Protein AF-A0A353EGH7-F1 (afdb_monomer)

Structure (mmCIF, N/CA/C/O backbone):
data_AF-A0A353EGH7-F1
#
_entry.id   AF-A0A353EGH7-F1
#
loop_
_atom_site.group_PDB
_atom_site.id
_atom_site.type_symbol
_atom_site.label_atom_id
_atom_site.label_alt_id
_atom_site.label_comp_id
_atom_site.label_asym_id
_atom_site.label_entity_id
_atom_site.label_seq_id
_atom_site.pdbx_PDB_ins_code
_atom_site.Cartn_x
_atom_site.Cartn_y
_atom_site.Cartn_z
_atom_site.occupancy
_atom_site.B_iso_or_equiv
_atom_site.auth_seq_id
_atom_site.auth_comp_id
_atom_site.auth_asym_id
_atom_site.auth_atom_id
_atom_site.pdbx_PDB_model_num
ATOM 1 N N . MET A 1 1 ? 10.003 -20.792 -2.515 1.00 63.03 1 MET A N 1
ATOM 2 C CA . MET A 1 1 ? 10.744 -19.773 -1.742 1.00 63.03 1 MET A CA 1
ATOM 3 C C . MET A 1 1 ? 9.722 -18.893 -1.053 1.00 63.03 1 MET A C 1
ATOM 5 O O . MET A 1 1 ? 8.725 -18.572 -1.687 1.00 63.03 1 MET A O 1
ATOM 9 N N . LEU A 1 2 ? 9.931 -18.568 0.221 1.00 94.00 2 LEU A N 1
ATOM 10 C CA . LEU A 1 2 ? 9.157 -17.542 0.916 1.00 94.00 2 LEU A CA 1
ATOM 11 C C . LEU A 1 2 ? 9.883 -16.212 0.705 1.00 94.00 2 LEU A C 1
ATOM 13 O O . LEU A 1 2 ? 11.103 -16.170 0.845 1.00 94.00 2 LEU A O 1
ATOM 17 N N . VAL A 1 3 ? 9.154 -15.170 0.323 1.00 94.38 3 VAL A N 1
ATOM 18 C CA . VAL A 1 3 ? 9.712 -13.838 0.066 1.00 94.38 3 VAL A CA 1
ATOM 19 C C . VAL A 1 3 ? 8.928 -12.791 0.847 1.00 94.38 3 VAL A C 1
ATOM 21 O O . VAL A 1 3 ? 7.734 -12.967 1.087 1.00 94.38 3 VAL A O 1
ATOM 24 N N . GLU A 1 4 ? 9.606 -11.711 1.225 1.00 95.75 4 GLU A N 1
ATOM 25 C CA . GLU A 1 4 ? 9.035 -10.542 1.895 1.00 95.75 4 GLU A CA 1
ATOM 26 C C . GLU A 1 4 ? 9.248 -9.309 1.009 1.00 95.75 4 GLU A C 1
ATOM 28 O O . GLU A 1 4 ? 10.320 -9.131 0.425 1.00 95.75 4 GLU A O 1
ATOM 33 N N . GLY A 1 5 ? 8.214 -8.480 0.862 1.00 93.62 5 GLY A N 1
ATOM 34 C CA . GLY A 1 5 ? 8.307 -7.243 0.090 1.00 93.62 5 GLY A CA 1
ATOM 35 C C . GLY A 1 5 ? 9.116 -6.188 0.843 1.00 93.62 5 GLY A C 1
ATOM 36 O O . GLY A 1 5 ? 8.849 -5.943 2.013 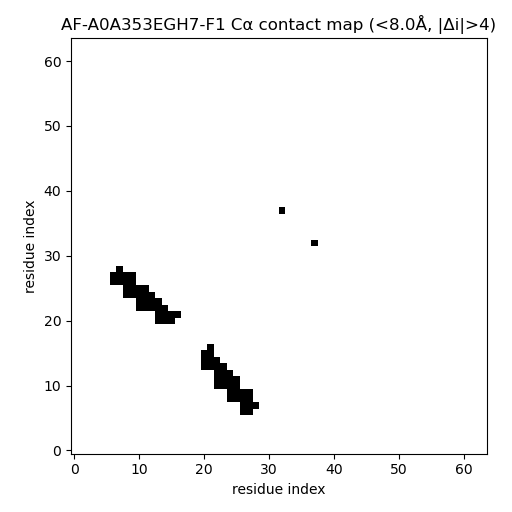1.00 93.62 5 GLY A O 1
ATOM 37 N N . GLN A 1 6 ? 10.080 -5.549 0.174 1.00 92.88 6 GLN A N 1
ATOM 38 C CA . GLN A 1 6 ? 10.936 -4.527 0.793 1.00 92.88 6 GLN A CA 1
ATOM 39 C C . GLN A 1 6 ? 10.437 -3.100 0.539 1.00 92.88 6 GLN A C 1
ATOM 41 O O . GLN A 1 6 ? 10.283 -2.322 1.474 1.00 92.88 6 GLN A O 1
ATOM 46 N N . TYR A 1 7 ? 10.163 -2.753 -0.718 1.00 93.06 7 TYR A N 1
ATOM 47 C CA . TYR A 1 7 ? 9.698 -1.425 -1.117 1.00 93.06 7 TYR A CA 1
ATOM 48 C C . TYR A 1 7 ? 8.803 -1.514 -2.353 1.00 93.06 7 TYR A C 1
ATOM 50 O O . TYR A 1 7 ? 8.773 -2.5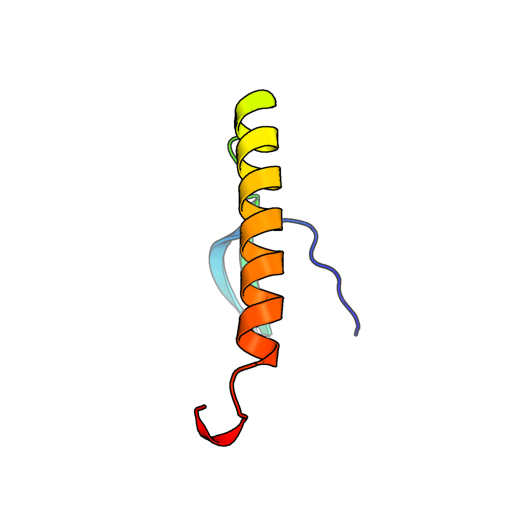27 -3.058 1.00 93.06 7 TYR A O 1
ATOM 58 N N . ARG A 1 8 ? 8.055 -0.440 -2.615 1.00 93.56 8 ARG A N 1
ATOM 59 C CA . ARG A 1 8 ? 7.329 -0.279 -3.877 1.00 93.56 8 ARG A CA 1
ATOM 60 C C . ARG A 1 8 ? 8.290 0.228 -4.938 1.00 93.56 8 ARG A C 1
ATOM 62 O O . ARG A 1 8 ? 9.053 1.150 -4.672 1.00 93.56 8 ARG A O 1
ATOM 69 N N . ALA A 1 9 ? 8.212 -0.336 -6.133 1.00 95.06 9 ALA A N 1
ATOM 70 C CA . ALA A 1 9 ? 8.996 0.117 -7.266 1.00 95.06 9 ALA A CA 1
ATOM 71 C C . ALA A 1 9 ? 8.095 0.299 -8.487 1.00 95.06 9 ALA A C 1
ATOM 73 O O . ALA A 1 9 ? 7.173 -0.491 -8.713 1.00 95.06 9 ALA A O 1
ATOM 74 N N . ALA A 1 10 ? 8.367 1.337 -9.267 1.00 95.88 10 ALA A N 1
ATOM 75 C CA . ALA A 1 10 ? 7.715 1.576 -10.540 1.00 95.88 10 ALA A CA 1
ATOM 76 C C . ALA A 1 10 ? 8.551 0.916 -11.635 1.00 95.88 10 ALA A C 1
ATOM 78 O O . ALA A 1 10 ? 9.752 1.163 -11.735 1.00 95.88 10 ALA A O 1
ATOM 79 N N . MET A 1 11 ? 7.932 0.063 -12.450 1.00 95.69 11 MET A N 1
ATOM 80 C CA . MET A 1 11 ? 8.615 -0.549 -13.586 1.00 95.69 11 MET A CA 1
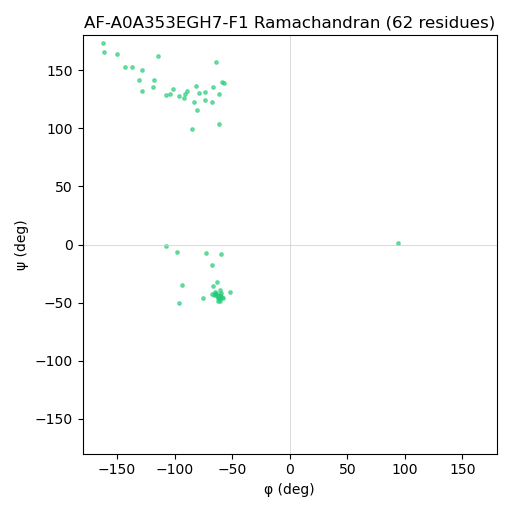ATOM 81 C C . MET A 1 11 ? 8.804 0.484 -14.695 1.00 95.69 11 MET A C 1
ATOM 83 O O . MET A 1 11 ? 7.835 1.073 -15.168 1.00 95.69 11 MET A O 1
ATOM 87 N N . THR A 1 12 ? 10.047 0.677 -15.118 1.00 97.25 12 THR A N 1
ATOM 88 C CA . THR A 1 12 ? 10.417 1.604 -16.192 1.00 97.25 12 THR A CA 1
ATOM 89 C C . THR A 1 12 ? 10.490 0.895 -17.538 1.00 97.25 12 THR A C 1
ATOM 91 O O . THR A 1 12 ? 10.107 1.459 -18.561 1.00 97.25 12 THR A O 1
ATOM 94 N N . SER A 1 13 ? 10.931 -0.364 -17.553 1.00 97.62 13 SER A N 1
ATOM 95 C CA . SER A 1 13 ? 10.938 -1.217 -18.742 1.00 97.62 13 SER A CA 1
ATOM 96 C C . SER A 1 13 ? 11.068 -2.692 -18.364 1.00 97.62 13 SER A C 1
ATOM 98 O O . SER A 1 13 ? 11.261 -3.044 -17.199 1.00 97.62 13 SER A O 1
ATOM 100 N N . SER A 1 14 ? 10.958 -3.575 -19.354 1.00 97.06 14 SER A N 1
ATOM 101 C CA . SER A 1 14 ? 11.283 -4.989 -19.186 1.00 97.06 14 SER A CA 1
ATOM 102 C C . SER A 1 14 ? 11.932 -5.548 -20.445 1.00 97.06 14 SER A C 1
ATOM 104 O O . SER A 1 14 ? 11.695 -5.053 -21.547 1.00 97.06 14 SER A O 1
ATOM 106 N N . GLU A 1 15 ? 12.755 -6.575 -20.271 1.00 97.69 15 GLU A N 1
ATOM 107 C CA . GLU A 1 15 ? 13.399 -7.308 -21.351 1.00 97.69 15 GLU A CA 1
ATOM 108 C C . GLU A 1 15 ? 13.148 -8.808 -21.192 1.00 97.69 15 GLU A C 1
ATOM 110 O O . GLU A 1 15 ? 13.306 -9.390 -20.115 1.00 97.69 15 GLU A O 1
ATOM 115 N N . GLU A 1 16 ? 12.743 -9.446 -22.286 1.00 96.94 16 GLU A N 1
ATOM 116 C CA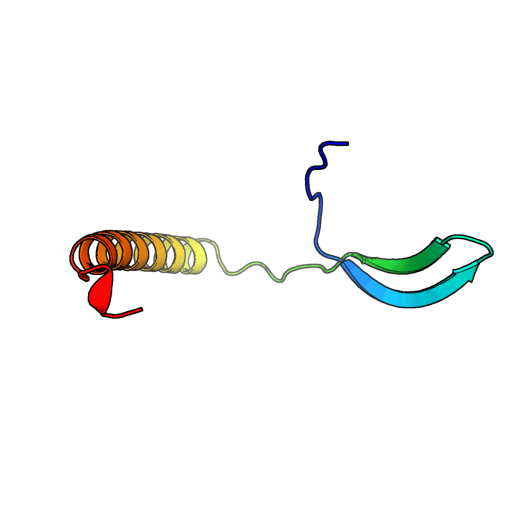 . GLU A 1 16 ? 12.594 -10.893 -22.334 1.00 96.94 16 GLU A CA 1
ATOM 117 C C . GLU A 1 16 ? 13.963 -11.517 -22.623 1.00 96.94 16 GLU A C 1
ATOM 119 O O . GLU A 1 16 ? 14.639 -11.201 -23.608 1.00 96.94 16 GLU A O 1
ATOM 124 N N . ARG A 1 17 ? 14.405 -12.388 -21.723 1.00 93.88 17 ARG A N 1
ATOM 125 C CA . ARG A 1 17 ? 15.629 -13.175 -21.848 1.00 93.88 17 ARG A CA 1
ATOM 126 C C . ARG A 1 17 ? 15.234 -14.642 -21.947 1.00 93.88 17 ARG A C 1
ATOM 128 O O . ARG A 1 17 ? 14.114 -15.029 -21.623 1.00 93.88 17 ARG A O 1
ATOM 135 N N . GLN A 1 18 ? 16.137 -15.490 -22.428 1.00 94.19 18 GLN A N 1
ATOM 136 C CA . GLN A 1 18 ? 15.817 -16.908 -22.596 1.00 94.19 18 GLN A CA 1
ATOM 137 C C . GLN A 1 18 ? 15.483 -17.547 -21.238 1.00 94.19 18 GLN A C 1
ATOM 139 O O . GLN A 1 18 ? 16.371 -17.816 -20.433 1.00 94.19 18 GLN A O 1
ATOM 144 N N . GLY A 1 19 ? 14.189 -17.777 -21.001 1.00 94.88 19 GLY A N 1
ATOM 145 C CA . GLY A 1 19 ? 13.662 -18.430 -19.804 1.00 94.88 19 GLY A CA 1
ATOM 146 C C . GLY A 1 19 ? 13.222 -17.504 -18.665 1.00 94.88 19 GLY A C 1
ATOM 147 O O . GLY A 1 19 ? 12.795 -18.025 -17.637 1.00 94.88 19 GLY A O 1
ATOM 148 N N . TYR A 1 20 ? 13.303 -16.174 -18.807 1.00 95.56 20 TYR A N 1
ATOM 149 C CA . TYR A 1 20 ? 12.794 -15.233 -17.800 1.00 95.56 20 TYR A CA 1
ATOM 150 C C . TYR A 1 20 ? 12.580 -13.820 -18.360 1.00 95.56 20 TYR A C 1
ATOM 152 O O . TYR A 1 20 ? 13.093 -13.459 -19.415 1.00 95.56 20 TYR A O 1
ATOM 160 N N . VAL A 1 21 ? 11.856 -12.996 -17.605 1.00 96.88 21 VAL A N 1
ATOM 161 C CA . VAL A 1 21 ? 11.701 -11.563 -17.874 1.00 96.88 21 VAL A CA 1
ATOM 162 C C . VAL A 1 21 ? 12.506 -10.792 -16.836 1.00 96.88 21 VAL A C 1
ATOM 164 O O . VAL A 1 21 ? 12.364 -11.041 -15.638 1.00 96.88 21 VAL A O 1
ATOM 167 N N . LEU A 1 22 ? 13.352 -9.866 -17.283 1.00 96.88 22 LEU A N 1
ATOM 168 C CA . LEU A 1 22 ? 14.015 -8.905 -16.406 1.00 96.88 22 LEU A CA 1
ATOM 169 C C . LEU A 1 22 ? 13.219 -7.600 -16.416 1.00 96.88 22 LEU A C 1
ATOM 171 O O . LEU A 1 22 ? 12.945 -7.056 -17.482 1.00 96.88 22 LEU A O 1
ATOM 175 N N . ALA A 1 23 ? 12.865 -7.089 -15.241 1.00 97.12 23 ALA A N 1
ATOM 176 C CA . ALA A 1 23 ? 12.237 -5.781 -15.095 1.00 97.12 23 ALA A CA 1
ATOM 177 C C . ALA A 1 23 ? 13.271 -4.750 -14.633 1.00 97.12 23 ALA A C 1
ATOM 179 O O . ALA A 1 23 ? 14.015 -4.991 -13.682 1.00 97.12 23 ALA A O 1
ATOM 180 N N . HIS A 1 24 ? 13.276 -3.590 -15.278 1.00 97.56 24 HIS A N 1
ATOM 181 C CA . HIS A 1 24 ? 13.947 -2.399 -14.779 1.00 97.56 24 HIS A CA 1
ATOM 182 C C . HIS A 1 24 ? 12.947 -1.610 -13.945 1.00 97.56 24 HIS A C 1
ATOM 184 O O . HIS A 1 24 ? 11.815 -1.382 -14.377 1.00 97.56 24 HIS A O 1
ATOM 190 N N . VAL A 1 25 ? 13.347 -1.234 -12.735 1.00 96.81 25 VAL A N 1
ATOM 191 C CA . VAL A 1 25 ? 12.471 -0.558 -11.781 1.00 96.81 25 VAL A CA 1
ATOM 192 C C . VAL A 1 25 ? 13.197 0.594 -11.102 1.00 96.81 25 VAL A C 1
ATOM 194 O O . VAL A 1 25 ? 14.414 0.554 -10.931 1.00 96.81 25 VAL A O 1
ATOM 197 N N . GLU A 1 26 ? 12.432 1.591 -10.682 1.00 96.75 26 GLU A N 1
ATOM 198 C CA . GLU A 1 26 ? 12.883 2.678 -9.816 1.00 96.75 26 GLU A CA 1
ATOM 199 C C . GLU A 1 26 ? 12.090 2.648 -8.509 1.00 96.75 26 GLU A C 1
ATOM 201 O O . GLU A 1 26 ? 10.893 2.345 -8.504 1.00 96.75 26 GLU A O 1
ATOM 206 N N . GLU A 1 27 ? 12.752 2.936 -7.388 1.00 94.94 27 GLU A N 1
ATOM 207 C CA . GLU A 1 27 ? 12.084 2.989 -6.089 1.00 94.94 27 GLU A CA 1
ATOM 208 C C . GLU A 1 27 ? 11.004 4.076 -6.092 1.00 94.94 27 GLU A C 1
ATOM 210 O O . GLU A 1 27 ? 11.226 5.223 -6.478 1.00 94.94 27 GLU A O 1
ATOM 215 N N . SER A 1 28 ? 9.800 3.710 -5.660 1.00 91.75 28 SER A N 1
ATOM 216 C CA . SER A 1 28 ? 8.699 4.653 -5.527 1.00 91.75 28 SER A CA 1
ATOM 217 C C . SER A 1 28 ? 8.786 5.351 -4.178 1.00 91.75 28 SER A C 1
ATOM 219 O O . SER A 1 28 ? 8.342 4.821 -3.156 1.00 91.75 28 SER A O 1
ATOM 221 N N . HIS A 1 29 ? 9.318 6.570 -4.180 1.00 85.94 29 HIS A N 1
ATOM 222 C CA . HIS A 1 29 ? 9.274 7.423 -3.002 1.00 85.94 29 HIS A CA 1
ATOM 223 C C . HIS A 1 29 ? 7.835 7.828 -2.696 1.00 85.94 29 HIS A C 1
ATOM 225 O O . HIS A 1 29 ? 7.046 8.156 -3.580 1.00 85.94 29 HIS A O 1
ATOM 231 N N . THR A 1 30 ? 7.482 7.755 -1.419 1.00 82.38 30 THR A N 1
ATOM 232 C CA . THR A 1 30 ? 6.150 8.117 -0.942 1.00 82.38 30 THR A CA 1
ATOM 233 C C . THR A 1 30 ? 6.243 9.469 -0.270 1.00 82.38 30 THR A C 1
ATOM 235 O O . THR A 1 30 ? 7.093 9.660 0.597 1.00 82.38 30 THR A O 1
ATOM 238 N N . GLU A 1 31 ? 5.372 10.394 -0.657 1.00 84.44 31 GLU A N 1
ATOM 239 C CA . GLU A 1 31 ? 5.208 11.631 0.095 1.00 84.44 31 GLU A CA 1
ATOM 240 C C . GLU A 1 31 ? 4.593 11.296 1.452 1.00 84.44 31 GLU A C 1
ATOM 242 O O . GLU A 1 31 ? 3.540 10.658 1.545 1.00 84.44 31 GLU A O 1
ATOM 247 N N . PHE A 1 32 ? 5.292 11.677 2.517 1.00 83.94 32 PHE A N 1
ATOM 248 C CA . PHE A 1 32 ? 4.790 11.490 3.865 1.00 83.94 32 PHE A CA 1
ATOM 249 C C . PHE A 1 32 ? 3.776 12.585 4.174 1.00 83.94 32 PHE A C 1
ATOM 251 O O . PHE A 1 32 ? 4.045 13.769 3.979 1.00 83.94 32 PHE A O 1
ATOM 258 N N . LEU A 1 33 ? 2.616 12.171 4.679 1.00 88.81 33 LEU A N 1
ATOM 259 C CA . LEU A 1 33 ? 1.670 13.088 5.302 1.00 88.81 33 LEU A CA 1
ATOM 260 C C . LEU A 1 33 ? 2.296 13.703 6.556 1.00 88.81 33 LEU A C 1
ATOM 262 O O . LEU A 1 33 ? 3.174 13.100 7.183 1.00 88.81 33 LEU A O 1
ATOM 266 N N . GLU A 1 34 ? 1.795 14.868 6.965 1.00 94.00 34 GLU A N 1
ATOM 267 C CA . GLU A 1 34 ? 2.145 15.399 8.278 1.00 94.00 34 GLU A CA 1
ATOM 268 C C . GLU A 1 34 ? 1.742 14.407 9.376 1.00 94.00 34 GLU A C 1
ATOM 270 O O . GLU A 1 34 ? 0.664 13.809 9.337 1.00 94.00 34 GLU A O 1
ATOM 275 N N . GLU A 1 35 ? 2.600 14.253 10.386 1.00 92.88 35 GLU A N 1
ATOM 276 C CA . GLU A 1 35 ? 2.468 13.226 11.429 1.00 92.88 35 GLU A CA 1
ATOM 277 C C . GLU A 1 35 ? 1.083 13.230 12.093 1.00 92.88 35 GLU A C 1
ATOM 279 O O . GLU A 1 35 ? 0.470 12.181 12.305 1.00 92.88 35 GLU A O 1
ATOM 284 N N . ARG A 1 36 ? 0.545 14.424 12.363 1.00 95.38 36 ARG A N 1
ATOM 285 C CA . ARG A 1 36 ? -0.777 14.586 12.972 1.00 95.38 36 ARG A CA 1
ATOM 286 C C . ARG A 1 36 ? -1.905 14.106 12.061 1.00 95.38 36 ARG A C 1
ATOM 288 O O . ARG A 1 36 ? -2.848 13.481 12.542 1.00 95.38 36 ARG A O 1
ATOM 295 N N . GLU A 1 37 ? -1.843 14.430 10.774 1.00 95.94 37 GLU A N 1
ATOM 296 C CA . GLU A 1 37 ? -2.855 14.005 9.806 1.00 95.94 37 GLU A CA 1
ATOM 297 C C . GLU A 1 37 ? -2.801 12.485 9.611 1.00 95.94 37 GLU A C 1
ATOM 299 O O . GLU A 1 37 ? -3.839 11.818 9.652 1.00 95.94 37 GLU A O 1
ATOM 304 N N . ALA A 1 38 ? -1.590 11.928 9.515 1.00 94.75 38 ALA A N 1
ATOM 305 C CA . ALA A 1 38 ? -1.361 10.492 9.426 1.00 94.75 38 ALA A CA 1
ATOM 306 C C . ALA A 1 38 ? -1.941 9.724 10.631 1.00 94.75 38 ALA A C 1
ATOM 308 O O . ALA A 1 38 ? -2.627 8.719 10.433 1.00 94.75 38 ALA A O 1
ATOM 309 N N . ASP A 1 39 ? -1.728 10.194 11.869 1.00 95.75 39 ASP A N 1
ATOM 310 C CA . ASP A 1 39 ? -2.278 9.549 13.077 1.00 95.75 39 ASP A CA 1
ATOM 311 C C . ASP A 1 39 ? -3.814 9.575 13.087 1.00 95.75 39 ASP A C 1
ATOM 313 O O . ASP A 1 39 ? -4.463 8.557 13.348 1.00 95.75 39 ASP A O 1
ATOM 317 N N . ILE A 1 40 ? -4.418 10.714 12.729 1.00 97.12 40 ILE A N 1
ATOM 318 C CA . ILE A 1 40 ? -5.880 10.849 12.660 1.00 97.12 40 ILE A CA 1
ATOM 319 C C . ILE A 1 40 ? -6.466 9.868 11.635 1.00 97.12 40 ILE A C 1
ATOM 321 O O . ILE A 1 40 ? -7.420 9.144 11.944 1.00 97.12 40 ILE A O 1
ATOM 325 N N . LEU A 1 41 ? -5.892 9.814 10.430 1.00 96.25 41 LEU A N 1
ATOM 326 C CA . LEU A 1 41 ? -6.352 8.917 9.371 1.00 96.25 41 LEU A CA 1
ATOM 327 C C . LEU A 1 41 ? -6.156 7.446 9.746 1.00 96.25 41 LEU A C 1
ATOM 329 O O . LEU A 1 41 ? -7.067 6.646 9.538 1.00 96.25 41 LEU A O 1
ATOM 333 N N . SER A 1 42 ? -5.026 7.095 10.360 1.00 96.12 42 SER A N 1
ATOM 334 C CA . SER A 1 42 ? -4.732 5.727 10.803 1.00 96.12 42 SER A CA 1
ATOM 335 C C . SER A 1 42 ? -5.741 5.224 11.842 1.00 96.12 42 SER A C 1
ATOM 337 O O . SER A 1 42 ? -6.302 4.130 11.707 1.00 96.12 42 SER A O 1
ATOM 339 N N . ARG A 1 43 ? -6.067 6.049 12.847 1.00 97.31 43 ARG A N 1
ATOM 340 C CA . ARG A 1 43 ? -7.085 5.718 13.862 1.00 97.31 43 ARG A CA 1
ATOM 341 C C . ARG A 1 43 ? -8.478 5.569 13.255 1.00 97.31 43 ARG A C 1
ATOM 343 O O . ARG A 1 43 ? -9.212 4.639 13.604 1.00 97.31 43 ARG A O 1
ATOM 350 N N . SER A 1 44 ? -8.833 6.464 12.332 1.00 97.69 44 SER A N 1
ATOM 351 C CA . SER A 1 44 ? -10.107 6.410 11.612 1.00 97.69 44 SER A CA 1
ATOM 352 C C . SER A 1 44 ? -10.222 5.135 10.774 1.00 97.69 44 SER A C 1
ATOM 354 O O . SER A 1 44 ? -11.210 4.408 10.889 1.00 97.69 44 SER A O 1
ATOM 356 N N . LEU A 1 45 ? -9.186 4.814 9.994 1.00 97.38 45 LEU A N 1
ATOM 357 C CA . LEU A 1 45 ? -9.126 3.616 9.159 1.00 97.38 45 LEU A CA 1
ATOM 358 C C . LEU A 1 45 ? -9.231 2.340 9.997 1.00 97.38 45 LEU A C 1
ATOM 360 O O . LEU A 1 45 ? -10.006 1.449 9.659 1.00 97.38 45 LEU A O 1
ATOM 364 N N . THR A 1 46 ? -8.507 2.270 11.115 1.00 97.00 46 THR A N 1
ATOM 365 C CA . THR A 1 46 ? -8.536 1.111 12.020 1.00 97.00 46 THR A CA 1
ATOM 366 C C . THR A 1 46 ? -9.941 0.889 12.582 1.00 97.00 46 THR A C 1
ATOM 368 O O . THR A 1 46 ? -10.472 -0.218 12.513 1.00 97.00 46 THR A O 1
ATOM 371 N N . THR A 1 47 ? -10.598 1.956 13.046 1.00 97.00 47 THR A N 1
ATOM 372 C CA . THR A 1 47 ? -11.978 1.892 13.558 1.00 97.00 47 THR A CA 1
ATOM 373 C C . THR A 1 47 ? -12.959 1.414 12.482 1.00 97.00 47 THR A C 1
ATOM 375 O O . THR A 1 47 ? -13.822 0.569 12.741 1.00 97.00 47 THR A O 1
ATOM 378 N N . GLN A 1 48 ? -12.822 1.923 11.254 1.00 95.62 48 GLN A N 1
ATOM 379 C CA . GLN A 1 48 ? -13.650 1.508 10.120 1.00 95.62 48 GLN A CA 1
ATOM 380 C C . GLN A 1 48 ? -13.416 0.039 9.754 1.00 95.62 48 GLN A C 1
ATOM 382 O O . GLN A 1 48 ? -14.377 -0.699 9.528 1.00 95.62 48 GLN A O 1
ATOM 387 N N . PHE A 1 49 ? -12.160 -0.405 9.752 1.00 95.44 49 PHE A N 1
ATOM 388 C CA . PHE 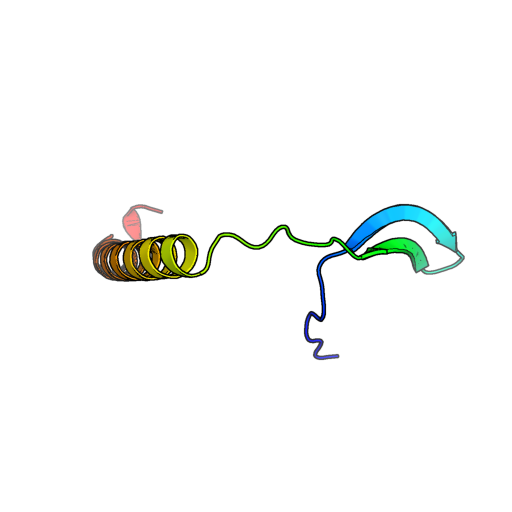A 1 49 ? -11.799 -1.791 9.482 1.00 95.44 49 PHE A CA 1
ATOM 389 C C . PHE A 1 49 ? -12.390 -2.746 10.525 1.00 95.44 49 PHE A C 1
ATOM 391 O O . PHE A 1 49 ? -13.007 -3.748 10.167 1.00 95.44 49 PHE A O 1
ATOM 398 N N . GLU A 1 50 ? -12.291 -2.425 11.816 1.00 93.81 50 GLU A N 1
ATOM 399 C CA . GLU A 1 50 ? -12.900 -3.235 12.876 1.00 93.81 50 GLU A CA 1
ATOM 400 C C . GLU A 1 50 ? -14.420 -3.343 12.725 1.00 93.81 50 GLU A C 1
ATOM 402 O O . GLU A 1 50 ? -15.002 -4.416 12.923 1.00 93.81 50 GLU A O 1
ATOM 407 N N . HIS A 1 51 ? -15.079 -2.238 12.372 1.00 92.44 51 HIS A N 1
ATOM 408 C CA . HIS A 1 51 ? -16.510 -2.240 12.107 1.00 92.44 51 HIS A CA 1
ATOM 409 C C . HIS A 1 51 ? -16.848 -3.127 10.901 1.00 92.44 51 HIS A C 1
ATOM 411 O O . HIS A 1 51 ? -17.748 -3.965 10.989 1.00 92.44 51 HIS A O 1
ATOM 417 N N . PHE A 1 52 ? -16.076 -3.019 9.818 1.00 91.19 52 PHE A N 1
ATOM 418 C CA . PHE A 1 52 ? -16.222 -3.860 8.635 1.00 91.19 52 PHE A CA 1
ATOM 419 C C . PHE A 1 52 ? -16.057 -5.351 8.957 1.00 91.19 52 PHE A C 1
ATOM 421 O O . PHE A 1 52 ? -16.894 -6.154 8.547 1.00 91.19 52 PHE A O 1
ATOM 428 N N . VAL A 1 53 ? -15.044 -5.741 9.738 1.00 89.81 53 VAL A N 1
ATOM 429 C CA . VAL A 1 53 ? -14.828 -7.142 10.152 1.00 89.81 53 VAL A CA 1
ATOM 430 C C . VAL A 1 53 ? -16.021 -7.677 10.951 1.00 89.81 53 VAL A C 1
ATOM 432 O O . VAL A 1 53 ? -16.440 -8.822 10.772 1.00 89.81 53 VAL A O 1
ATOM 435 N N . LYS A 1 54 ? -16.611 -6.854 11.825 1.00 87.38 54 LYS A N 1
ATOM 436 C CA . LYS A 1 54 ? -17.805 -7.237 12.5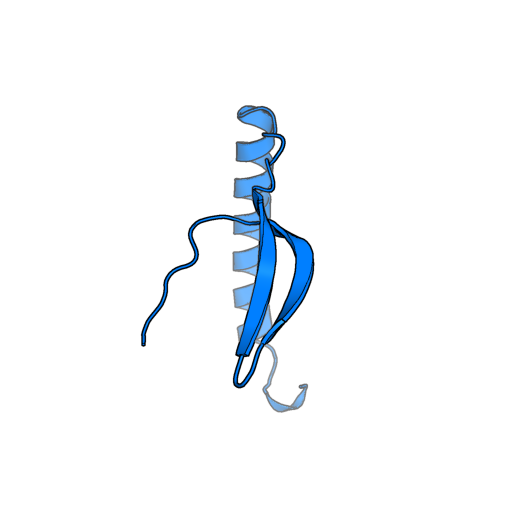99 1.00 87.38 54 LYS A CA 1
ATOM 437 C C . LYS A 1 54 ? -19.031 -7.438 11.710 1.00 87.38 54 LYS A C 1
ATOM 439 O O . LYS A 1 54 ? -19.841 -8.312 12.012 1.00 87.38 54 LYS A O 1
ATOM 444 N N . LEU A 1 55 ? -19.180 -6.645 10.651 1.00 84.06 55 LEU A N 1
ATOM 445 C CA . LEU A 1 55 ? -20.281 -6.772 9.695 1.00 84.06 55 LEU A CA 1
ATOM 446 C C . LEU A 1 55 ? -20.093 -7.968 8.761 1.00 84.06 55 LEU A C 1
ATOM 448 O O . LEU A 1 55 ? -21.019 -8.752 8.602 1.00 84.06 55 LEU A O 1
ATOM 452 N N . SER A 1 56 ? -18.898 -8.158 8.203 1.00 73.88 56 SER A N 1
ATOM 453 C CA . SER A 1 56 ? -18.592 -9.272 7.291 1.00 73.88 56 SER A CA 1
ATOM 454 C C . SER A 1 56 ? -18.731 -10.641 7.964 1.00 73.88 56 SER A C 1
ATOM 456 O O . SER A 1 56 ? -19.216 -11.577 7.342 1.00 73.88 56 SER A O 1
ATO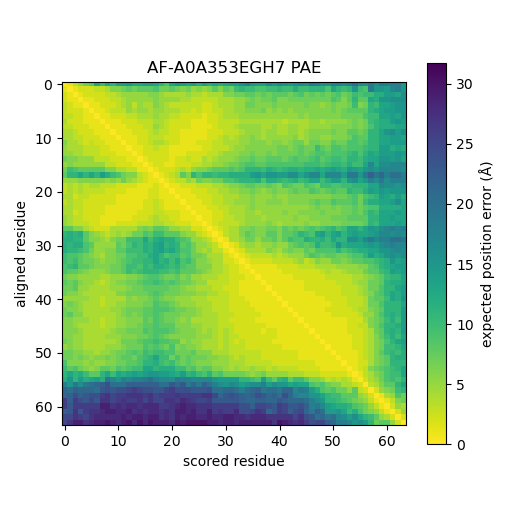M 458 N N . ARG A 1 57 ? -18.450 -10.752 9.269 1.00 67.06 57 ARG A N 1
ATOM 459 C CA . ARG A 1 57 ? -18.762 -11.961 10.059 1.00 67.06 57 ARG A CA 1
ATOM 460 C C . ARG A 1 57 ? -20.261 -12.225 10.260 1.00 67.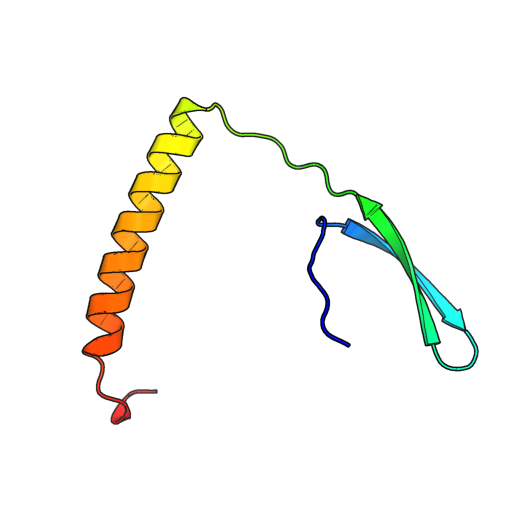06 57 ARG A C 1
ATOM 462 O O . ARG A 1 57 ? -20.622 -13.326 10.660 1.00 67.06 57 ARG A O 1
ATOM 469 N N . LYS A 1 58 ? -21.122 -11.225 10.046 1.00 62.62 58 LYS A N 1
ATOM 470 C CA . LYS A 1 58 ? -22.587 -11.336 10.153 1.00 62.62 58 LYS A CA 1
ATOM 471 C C . LYS A 1 58 ? -23.271 -11.554 8.802 1.00 62.62 58 LYS A C 1
ATOM 473 O O . LYS A 1 58 ? -24.481 -11.760 8.799 1.00 62.62 58 LYS A O 1
ATOM 478 N N . VAL A 1 59 ? -22.540 -11.496 7.685 1.00 60.66 59 VAL A N 1
ATOM 479 C CA . VAL A 1 59 ? -23.090 -11.794 6.357 1.00 60.66 59 VAL A CA 1
ATOM 480 C C . VAL A 1 59 ? -23.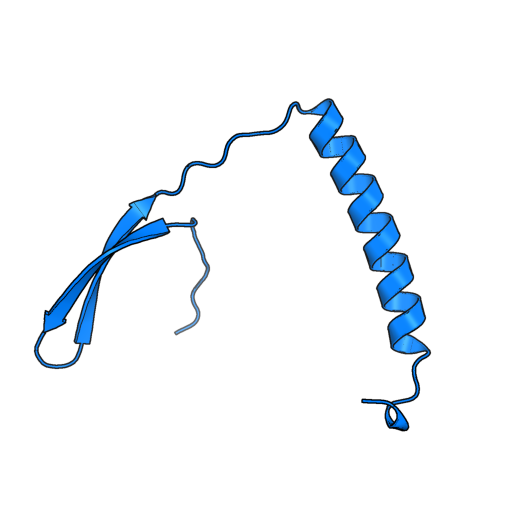118 -13.315 6.196 1.00 60.66 59 VAL A C 1
ATOM 482 O O . VAL A 1 59 ? -22.054 -13.936 6.229 1.00 60.66 59 VAL A O 1
ATOM 485 N N . PRO A 1 60 ? -24.303 -13.941 6.070 1.00 58.03 60 PRO A N 1
ATOM 486 C CA . PRO A 1 60 ? -24.394 -15.368 5.811 1.00 58.03 60 PRO A CA 1
ATOM 487 C C . PRO A 1 60 ? -23.636 -15.705 4.518 1.00 58.03 60 PRO A C 1
ATOM 489 O O . PRO A 1 60 ? -23.759 -14.958 3.544 1.00 58.03 60 PRO A O 1
ATOM 492 N N . PRO A 1 61 ? -22.887 -16.820 4.468 1.00 58.03 61 PRO A N 1
ATOM 493 C CA . PRO A 1 61 ? -22.119 -17.232 3.287 1.00 58.03 61 PRO A CA 1
ATOM 494 C C . PRO A 1 61 ? -22.975 -17.462 2.028 1.00 58.03 61 PRO A C 1
ATOM 496 O O . PRO A 1 61 ? -22.437 -17.634 0.947 1.00 58.03 61 PRO A O 1
ATOM 499 N N . GLU A 1 62 ? -24.298 -17.434 2.158 1.00 60.19 62 GLU A N 1
ATOM 500 C CA . GLU A 1 62 ? -25.280 -17.559 1.079 1.00 60.19 62 GLU A CA 1
ATOM 501 C C . GLU A 1 62 ? -25.372 -16.304 0.178 1.00 60.19 62 GLU A C 1
ATOM 503 O O . GLU A 1 62 ? -26.082 -16.334 -0.824 1.00 60.19 62 GLU A O 1
ATOM 508 N N . VAL A 1 63 ? -24.694 -15.199 0.529 1.00 59.03 63 VAL A N 1
ATOM 509 C CA . VAL A 1 63 ? -24.815 -13.879 -0.136 1.00 59.03 63 VAL A CA 1
ATOM 510 C C . VAL A 1 63 ? -23.585 -13.498 -0.997 1.00 59.03 63 VAL A C 1
ATOM 512 O O . VAL A 1 63 ? -23.599 -12.438 -1.620 1.00 59.03 63 VAL A O 1
ATOM 515 N N . ILE A 1 64 ? -22.533 -14.329 -1.072 1.00 52.31 64 ILE A N 1
ATOM 516 C CA . ILE A 1 64 ? -21.319 -14.082 -1.893 1.00 52.31 64 ILE A CA 1
ATOM 517 C C . ILE A 1 64 ? -21.244 -15.058 -3.067 1.00 52.31 64 ILE A C 1
ATOM 519 O O . ILE A 1 64 ? -21.440 -16.270 -2.829 1.00 52.31 64 ILE A O 1
#

Secondary structure (DSSP, 8-state):
--------EEEEEEEEETTEEEEEEEE---PPPPHHHHHHHHHHHHHHHHHHHHHHTTS-GGG-

Mean predicted aligned error: 7.88 Å

Foldseek 3Di:
DDDDDDADWDFPDWDDDVPDIDTDTDGDDDDDDDPVVVVVVVVVVVVVVVVVVVVVVVDPPVPD

Solvent-accessible surface area (backbone atoms only — not comparable to full-atom values): 4236 Å² total; per-residue (Å²): 136,90,85,80,90,87,75,60,61,46,75,78,47,72,44,84,50,97,92,48,74,50,72,43,66,44,79,54,82,74,86,76,67,58,69,69,59,46,52,54,50,51,55,52,51,52,54,51,47,55,52,48,55,60,48,61,74,68,54,62,81,91,79,114

Radius of gyration: 19.93 Å; Cα contacts (8 Å, |Δi|>4): 35; chains: 1; bounding box: 41×35×36 Å

Sequence (64 aa):
MLVEGQYRAAMTSSEERQGYVLAHVEESHTEFLEEREADILSRSLTTQFEHFVKLSRKVPPEVI

pLDDT: mean 88.94, std 12.53, range [52.31, 97.69]